Protein AF-A0AAE0U980-F1 (afdb_monomer)

Nearest PDB structures (foldseek):
  7qiw-assembly1_p  TM=9.903E-01  e=7.767E-09  Solanum lycopersicum
  8c3a-assembly2_CJ  TM=9.875E-01  e=8.865E-09  Candida albicans
  9axv-assembly1_B0  TM=9.874E-01  e=2.389E-08  Schizosaccharomyces pombe
  6zj3-assembly1_L4  TM=9.798E-01  e=7.851E-08  Euglena gracilis
  8rxx-assembly1_Lp  TM=9.555E-01  e=1.854E-07  Leishmania major strain Friedlin

Solvent-accessible surface area (backbone atoms only — not comparable to full-atom values): 5300 Å² total; per-residue (Å²): 135,87,89,74,69,60,60,46,79,42,76,35,86,49,93,90,55,80,39,74,41,58,20,42,49,42,76,65,71,88,72,86,83,61,71,81,39,70,68,44,48,53,48,54,65,61,43,61,75,88,79,57,82,75,67,91,76,94,76,87,76,80,73,89,75,77,86,85,52,72,43,75,43,73,61,81,129

pLDDT: mean 92.13, std 6.64, range [58.59, 97.69]

Mean predicted aligned error: 5.74 Å

Radius of gyration: 20.15 Å; Cα contacts (8 Å, |Δi|>4): 67; chains: 1; bounding box: 45×22×48 Å

Foldseek 3Di:
DDDDDQKDFDQDPDPVGRHTAIWGKDWDDDDDDDCPPPVNVVLVVQCPDDPHHRDDDDDDDPDPDDDTDIDTHGDDD

Structure (mmCIF, N/CA/C/O backbone):
data_AF-A0AAE0U980-F1
#
_entry.id   AF-A0AAE0U980-F1
#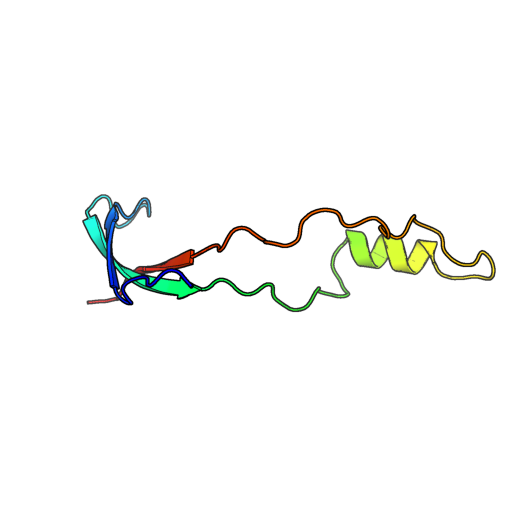
loop_
_atom_site.group_PDB
_atom_site.id
_atom_site.type_symbol
_atom_site.label_atom_id
_atom_site.label_alt_id
_atom_site.label_comp_id
_atom_site.label_asym_id
_atom_site.label_entity_id
_atom_site.label_seq_id
_atom_site.pdbx_PDB_ins_code
_atom_site.Cartn_x
_atom_site.Cartn_y
_atom_site.Cartn_z
_atom_site.occupancy
_atom_site.B_iso_or_equiv
_atom_site.auth_seq_id
_atom_site.auth_comp_id
_atom_site.auth_asym_id
_atom_site.auth_atom_id
_atom_site.pdbx_PDB_model_num
ATOM 1 N N . MET A 1 1 ? -21.352 -2.903 -4.151 1.00 67.19 1 MET A N 1
ATOM 2 C CA . MET A 1 1 ? -20.504 -2.203 -3.156 1.00 67.19 1 MET A CA 1
ATOM 3 C C . MET A 1 1 ? -21.026 -2.597 -1.784 1.00 67.19 1 MET A C 1
ATOM 5 O O . MET A 1 1 ? -22.228 -2.508 -1.591 1.00 67.19 1 MET A O 1
ATOM 9 N N . VAL A 1 2 ? -20.189 -3.110 -0.882 1.00 87.69 2 VAL A N 1
ATOM 10 C CA . VAL A 1 2 ? -20.658 -3.544 0.448 1.00 87.69 2 VAL A CA 1
ATOM 11 C C . VAL A 1 2 ? -20.621 -2.345 1.392 1.00 87.69 2 VAL A C 1
ATOM 13 O O . VAL A 1 2 ? -19.586 -1.684 1.484 1.00 87.69 2 VAL A O 1
ATOM 16 N N . ASN A 1 3 ? -21.737 -2.048 2.058 1.00 91.31 3 ASN A N 1
ATOM 17 C CA . ASN A 1 3 ? -21.804 -0.982 3.054 1.00 91.31 3 ASN A CA 1
ATOM 18 C C . ASN A 1 3 ? -21.168 -1.456 4.371 1.00 91.31 3 ASN A C 1
ATOM 20 O O . ASN A 1 3 ? -21.430 -2.570 4.821 1.00 91.31 3 ASN A O 1
ATOM 24 N N . VAL A 1 4 ? -20.324 -0.622 4.977 1.00 90.94 4 VAL A N 1
ATOM 25 C CA . VAL A 1 4 ? -19.620 -0.916 6.234 1.00 90.94 4 VAL A CA 1
ATOM 26 C C . VAL A 1 4 ? -19.846 0.261 7.183 1.00 90.94 4 VAL A C 1
ATOM 28 O O . VAL A 1 4 ? -19.673 1.406 6.756 1.00 90.94 4 VAL A O 1
ATOM 31 N N . PRO A 1 5 ? -20.209 0.024 8.458 1.00 94.69 5 PRO A N 1
ATOM 32 C CA . PRO A 1 5 ? -20.424 1.108 9.408 1.00 94.69 5 PRO A CA 1
ATOM 33 C C . PRO A 1 5 ? -19.128 1.893 9.656 1.00 94.69 5 PRO A C 1
ATOM 35 O O . PRO A 1 5 ? -18.031 1.330 9.667 1.00 94.69 5 PRO A O 1
ATOM 38 N N . LYS A 1 6 ? -19.260 3.206 9.879 1.00 92.19 6 LYS A N 1
ATOM 39 C CA . LYS A 1 6 ? -18.124 4.109 10.145 1.00 92.19 6 LYS A CA 1
ATOM 40 C C . LYS A 1 6 ? -17.482 3.863 11.514 1.00 92.19 6 LYS A C 1
ATOM 42 O O . LYS A 1 6 ? -16.310 4.183 11.695 1.00 92.19 6 LYS A O 1
ATOM 47 N N . THR A 1 7 ? -18.223 3.272 12.447 1.00 93.00 7 THR A N 1
ATOM 48 C CA . THR A 1 7 ? -17.758 2.881 13.779 1.00 93.00 7 THR A CA 1
ATOM 49 C C . THR A 1 7 ? -18.115 1.422 14.052 1.00 93.00 7 THR A C 1
ATOM 51 O O . THR A 1 7 ? -19.137 0.917 13.587 1.00 93.00 7 THR A O 1
ATOM 54 N N . ARG A 1 8 ? -17.251 0.700 14.771 1.00 92.75 8 ARG A N 1
ATOM 55 C CA . ARG A 1 8 ? -17.488 -0.703 15.139 1.00 92.75 8 ARG A CA 1
ATOM 56 C C . ARG A 1 8 ? -16.936 -0.996 16.529 1.00 92.75 8 ARG A C 1
ATOM 58 O O . ARG A 1 8 ? -15.782 -0.676 16.804 1.00 92.75 8 ARG A O 1
ATOM 65 N N . LYS A 1 9 ? -17.728 -1.642 17.390 1.00 92.50 9 LYS A N 1
ATOM 66 C CA . LYS A 1 9 ? -17.263 -2.135 18.695 1.00 92.50 9 LYS A CA 1
ATOM 67 C C . LYS A 1 9 ? -16.536 -3.464 18.494 1.00 92.50 9 LYS A C 1
ATOM 69 O O . LYS A 1 9 ? -17.159 -4.451 18.120 1.00 92.50 9 LYS A O 1
ATOM 74 N N . THR A 1 10 ? -15.222 -3.490 18.700 1.00 92.62 10 THR A N 1
ATOM 75 C CA . THR A 1 10 ? -14.408 -4.712 18.563 1.00 92.62 10 THR A CA 1
ATOM 76 C C . THR A 1 10 ? -13.325 -4.790 19.624 1.00 92.62 10 THR A C 1
ATOM 78 O O . THR A 1 1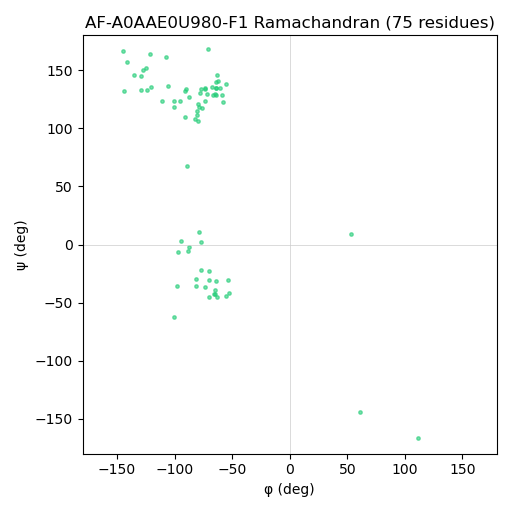0 ? -12.909 -3.771 20.179 1.00 92.62 10 THR A O 1
ATOM 81 N N . TYR A 1 11 ? -12.854 -6.007 19.894 1.00 92.31 11 TYR A N 1
ATOM 82 C CA . TYR A 1 11 ? -11.750 -6.247 20.813 1.00 92.31 11 TYR A CA 1
ATOM 83 C C . TYR A 1 11 ? -10.494 -5.488 20.369 1.00 92.31 11 TYR A C 1
ATOM 85 O O . TYR A 1 11 ? -10.025 -5.647 19.240 1.00 92.31 11 TYR A O 1
ATOM 93 N N . CYS A 1 12 ? -9.958 -4.640 21.246 1.00 91.31 12 CYS A N 1
ATOM 94 C CA . CYS A 1 12 ? -8.678 -3.986 21.025 1.00 91.31 12 CYS A CA 1
ATOM 95 C C . CYS A 1 12 ? -7.565 -4.862 21.619 1.00 91.31 12 CYS A C 1
ATOM 97 O O . CYS A 1 12 ? -7.417 -4.946 22.835 1.00 91.31 12 CYS A O 1
ATOM 99 N N . ALA A 1 13 ? -6.751 -5.468 20.749 1.00 89.00 13 ALA A N 1
ATOM 100 C CA . ALA A 1 13 ? -5.600 -6.292 21.138 1.00 89.00 13 ALA A CA 1
ATOM 101 C C . ALA A 1 13 ? -4.371 -5.474 21.591 1.00 89.00 13 ALA A C 1
ATOM 103 O O . ALA A 1 13 ? -3.313 -6.035 21.870 1.00 89.00 13 ALA A O 1
ATOM 104 N N . GLY A 1 14 ? -4.481 -4.142 21.633 1.00 85.62 14 GLY A N 1
ATOM 105 C CA . GLY A 1 14 ? -3.431 -3.284 22.168 1.00 85.62 14 GLY A CA 1
ATOM 106 C C . GLY A 1 14 ? -3.194 -3.581 23.647 1.00 85.62 14 GLY A C 1
ATOM 107 O O . GLY A 1 14 ? -4.149 -3.776 24.400 1.00 85.62 14 GLY A O 1
ATOM 108 N N . ARG A 1 15 ? -1.923 -3.568 24.067 1.00 83.69 15 ARG A N 1
ATOM 109 C CA . ARG A 1 15 ? -1.509 -3.868 25.452 1.00 83.69 15 ARG A CA 1
ATOM 110 C C . ARG A 1 15 ? -2.232 -3.008 26.498 1.00 83.69 15 ARG A C 1
ATOM 112 O O . ARG A 1 15 ? -2.468 -3.472 27.600 1.00 83.69 15 ARG A O 1
ATOM 119 N N . SER A 1 16 ? -2.613 -1.782 26.137 1.00 82.69 16 SER A N 1
ATOM 120 C CA . SER A 1 16 ? -3.323 -0.826 26.998 1.00 82.69 16 SER A CA 1
ATOM 121 C C . SER A 1 16 ? -4.852 -0.945 26.973 1.00 82.69 16 SER A C 1
ATOM 123 O O . SER A 1 16 ? -5.538 -0.218 27.686 1.00 82.69 16 SER A O 1
ATOM 125 N N . CYS A 1 17 ? -5.419 -1.796 26.117 1.00 82.19 17 CYS A N 1
ATOM 126 C CA . CYS A 1 17 ? -6.863 -1.914 25.960 1.00 82.19 17 CYS A CA 1
ATOM 127 C C . CYS A 1 17 ? -7.432 -3.115 26.716 1.00 82.19 17 CYS A C 1
ATOM 129 O O . CYS A 1 17 ? -8.313 -2.935 27.549 1.00 82.19 17 CYS A O 1
ATOM 131 N N . GLY A 1 18 ? -7.015 -4.333 26.337 1.00 85.12 18 GLY A N 1
ATOM 132 C CA . GLY A 1 18 ? -7.538 -5.605 26.862 1.00 85.12 18 GLY A CA 1
ATOM 133 C C . GLY A 1 18 ? -9.064 -5.792 26.793 1.00 85.12 18 GLY A C 1
ATOM 134 O O . GLY A 1 18 ? -9.588 -6.724 27.393 1.00 85.12 18 GLY A O 1
ATOM 135 N N . LYS A 1 19 ? -9.804 -4.908 26.108 1.00 90.44 19 LYS A N 1
ATOM 136 C CA . LYS A 1 19 ? -11.273 -4.833 26.149 1.00 90.44 19 LYS A CA 1
ATOM 137 C C . LYS A 1 19 ? -11.880 -4.437 24.806 1.00 90.44 19 LYS A C 1
ATOM 139 O O . LYS A 1 19 ? -11.189 -3.978 23.891 1.00 90.44 19 LYS A O 1
ATOM 144 N N . HIS A 1 20 ? -13.194 -4.614 24.685 1.00 91.75 20 HIS A N 1
ATOM 145 C CA . HIS A 1 20 ? -13.964 -4.161 23.528 1.00 91.75 20 HIS A CA 1
ATOM 146 C C . HIS A 1 20 ? -14.175 -2.648 23.586 1.00 91.75 20 HIS A C 1
ATOM 148 O O . HIS A 1 20 ? -14.836 -2.146 24.491 1.00 91.75 20 HIS A O 1
ATOM 154 N N . THR A 1 21 ? -13.648 -1.932 22.597 1.00 90.88 21 THR A N 1
ATOM 155 C CA . THR A 1 21 ? -13.760 -0.471 22.476 1.00 90.88 21 THR A CA 1
ATOM 156 C C . THR A 1 21 ? -14.434 -0.097 21.160 1.00 90.88 21 THR A C 1
ATOM 158 O O . THR A 1 21 ? -14.537 -0.928 20.251 1.00 90.88 21 THR A O 1
ATOM 161 N N . LEU A 1 22 ? -14.894 1.149 21.048 1.00 93.25 22 LEU A N 1
ATOM 162 C CA . LEU A 1 22 ? -15.327 1.716 19.774 1.00 93.25 22 LEU A CA 1
ATOM 163 C C . LEU A 1 22 ? -14.102 2.013 18.895 1.00 93.25 22 LEU A C 1
ATOM 165 O O . LEU A 1 22 ? -13.091 2.541 19.363 1.00 93.25 22 LEU A O 1
ATOM 169 N N . HIS A 1 23 ? -14.181 1.624 17.623 1.00 92.44 23 HIS A N 1
ATOM 170 C CA . HIS A 1 23 ? -13.154 1.888 16.618 1.00 92.44 23 HIS A CA 1
ATOM 171 C C . HIS A 1 23 ? -13.754 2.626 15.437 1.00 92.44 23 HIS A C 1
ATOM 173 O O . HIS A 1 23 ? -14.753 2.178 14.868 1.00 92.44 23 HIS A O 1
ATOM 179 N N . LYS A 1 24 ? -13.082 3.687 15.002 1.00 93.94 24 LYS A N 1
ATOM 180 C CA . LYS A 1 24 ? -13.342 4.336 13.725 1.00 93.94 24 LYS A CA 1
ATOM 181 C C . LYS A 1 24 ? -12.817 3.456 12.597 1.00 93.94 24 LYS A C 1
ATOM 183 O O . LYS A 1 24 ? -11.641 3.083 12.565 1.00 93.94 24 LYS A O 1
ATOM 188 N N . VAL A 1 25 ? -13.702 3.115 11.670 1.00 94.25 25 VAL A N 1
ATOM 189 C CA . VAL A 1 25 ? -13.407 2.258 10.524 1.00 94.25 25 VAL A CA 1
ATOM 190 C C . VAL A 1 25 ? -13.071 3.135 9.327 1.00 94.25 25 VAL A C 1
ATOM 192 O O . VAL A 1 25 ? -13.860 3.971 8.895 1.00 94.25 25 VAL A O 1
ATOM 195 N N . THR A 1 26 ? -11.888 2.921 8.760 1.00 93.69 26 THR A N 1
ATOM 196 C CA . THR A 1 26 ? -11.446 3.586 7.531 1.00 93.69 26 THR A CA 1
ATOM 197 C C . THR A 1 26 ? -10.985 2.553 6.516 1.00 93.69 26 THR A C 1
ATOM 199 O O . THR A 1 26 ? -10.503 1.477 6.872 1.00 93.69 26 THR A O 1
ATOM 202 N N . GLN A 1 27 ? -11.138 2.851 5.229 1.00 94.31 27 GLN A N 1
ATOM 203 C CA . GLN A 1 27 ? -10.621 1.975 4.185 1.00 94.31 27 GLN A CA 1
ATOM 204 C C . GLN A 1 27 ? -9.113 2.185 4.034 1.00 94.31 27 GLN A C 1
ATOM 206 O O . GLN A 1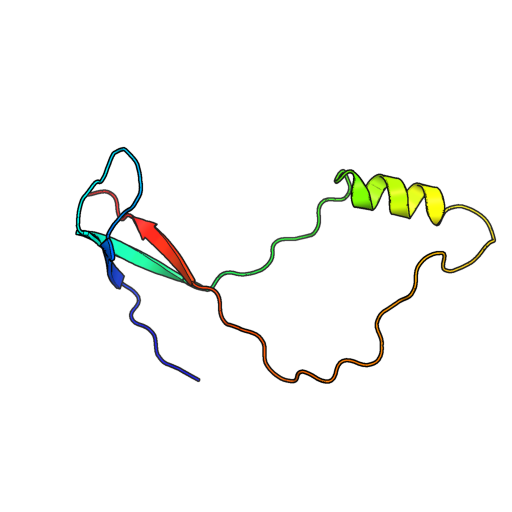 27 ? -8.650 3.314 3.875 1.00 94.31 27 GLN A O 1
ATOM 211 N N . TYR A 1 28 ? -8.344 1.097 4.032 1.00 94.69 28 TYR A N 1
ATOM 212 C CA . TYR A 1 28 ? -6.918 1.172 3.749 1.00 94.69 28 TYR A CA 1
ATOM 213 C C . TYR A 1 28 ? -6.674 1.566 2.289 1.00 94.69 28 TYR A C 1
ATOM 215 O O . TYR A 1 28 ? -7.276 1.018 1.359 1.00 94.69 28 TYR A O 1
ATOM 223 N N . LYS A 1 29 ? -5.732 2.486 2.090 1.00 94.06 29 LYS A N 1
ATOM 224 C CA . LYS A 1 29 ? -5.164 2.828 0.788 1.00 94.06 29 LYS A CA 1
ATOM 225 C C . LYS A 1 29 ? -3.666 2.566 0.849 1.00 94.0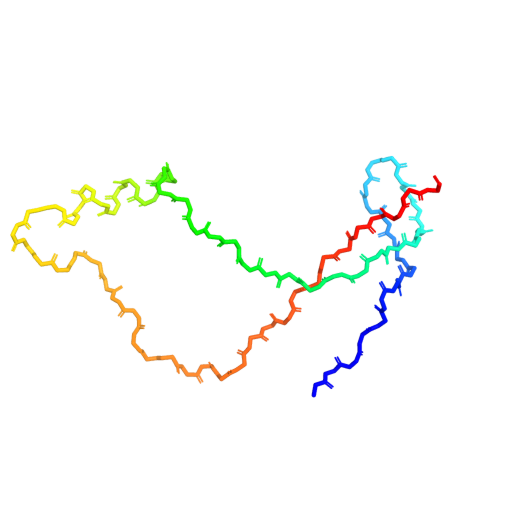6 29 LYS A C 1
ATOM 227 O O . LYS A 1 29 ? -3.015 2.921 1.830 1.00 94.06 29 LYS A O 1
ATOM 232 N N . ALA A 1 30 ? -3.129 1.932 -0.190 1.00 93.81 30 ALA A N 1
ATOM 233 C CA . ALA A 1 30 ? -1.690 1.750 -0.302 1.00 93.81 30 ALA A CA 1
ATOM 234 C C . ALA A 1 30 ? -1.018 3.125 -0.432 1.00 93.81 30 ALA A C 1
ATOM 236 O O . ALA A 1 30 ? -1.432 3.936 -1.260 1.00 93.81 30 ALA A O 1
ATOM 237 N N . GLY A 1 31 ? -0.013 3.385 0.404 1.00 94.25 31 GLY A N 1
ATOM 238 C CA . GLY A 1 31 ? 0.783 4.608 0.325 1.00 94.25 31 GLY A CA 1
ATOM 239 C C . GLY A 1 31 ? 1.704 4.622 -0.897 1.00 94.25 31 GLY A C 1
ATOM 240 O O . GLY A 1 31 ? 1.917 3.598 -1.551 1.00 94.25 31 GLY A O 1
ATOM 241 N N . LYS A 1 32 ? 2.291 5.789 -1.186 1.00 96.12 32 LYS A N 1
ATOM 242 C CA . LYS A 1 32 ? 3.332 5.924 -2.213 1.00 96.12 32 LYS A CA 1
ATOM 243 C C . LYS A 1 32 ? 4.539 5.056 -1.844 1.00 96.12 32 LYS A C 1
ATOM 245 O O . LYS A 1 32 ? 4.994 5.070 -0.701 1.00 96.12 32 LYS A O 1
ATOM 250 N N . ALA A 1 33 ? 5.073 4.320 -2.815 1.00 95.00 33 ALA A N 1
ATOM 251 C CA . ALA A 1 33 ? 6.278 3.524 -2.607 1.00 95.00 33 ALA A CA 1
ATOM 252 C C . ALA A 1 33 ? 7.484 4.435 -2.310 1.00 95.00 33 ALA A C 1
ATOM 254 O O . ALA A 1 33 ? 7.748 5.386 -3.047 1.00 95.00 33 ALA A O 1
ATOM 255 N N . SER A 1 34 ? 8.217 4.139 -1.233 1.00 96.19 34 SER A N 1
ATOM 256 C CA . SER A 1 34 ? 9.428 4.881 -0.863 1.00 96.19 34 SER A CA 1
ATOM 257 C C . SER A 1 34 ? 10.594 4.546 -1.798 1.00 96.19 34 SER A C 1
ATOM 259 O O . SER A 1 34 ? 10.868 3.372 -2.058 1.00 96.19 34 SER A O 1
ATOM 261 N N . ALA A 1 35 ? 11.313 5.572 -2.262 1.00 94.56 35 ALA A N 1
ATOM 262 C CA . ALA A 1 35 ? 12.493 5.416 -3.117 1.00 94.56 35 ALA A CA 1
ATOM 263 C C . ALA A 1 35 ? 13.693 4.810 -2.367 1.00 94.56 35 ALA A C 1
ATOM 265 O O . ALA A 1 35 ? 14.485 4.066 -2.938 1.00 94.56 35 ALA A O 1
ATOM 266 N N . PHE A 1 36 ? 13.798 5.078 -1.064 1.00 94.69 36 PHE A N 1
ATOM 267 C CA . PHE A 1 36 ? 14.938 4.668 -0.239 1.00 94.69 36 PHE A CA 1
ATOM 268 C C . PHE A 1 36 ? 14.784 3.267 0.367 1.00 94.69 36 PHE A C 1
ATOM 270 O O . PHE A 1 36 ? 15.703 2.759 1.021 1.00 94.69 36 PHE A O 1
ATOM 277 N N . ALA A 1 37 ? 13.647 2.606 0.120 1.00 96.94 37 ALA A N 1
ATOM 278 C CA . ALA A 1 37 ? 13.431 1.224 0.523 1.00 96.94 37 ALA A CA 1
ATOM 279 C C . ALA A 1 37 ? 14.547 0.326 -0.034 1.00 96.94 37 ALA A C 1
ATOM 281 O O . ALA A 1 37 ? 14.944 0.447 -1.194 1.00 96.94 37 ALA A O 1
ATOM 282 N N . GLN A 1 38 ? 15.044 -0.606 0.782 1.00 97.69 38 GLN A N 1
ATOM 283 C CA . GLN A 1 38 ? 16.172 -1.475 0.421 1.00 97.69 38 GLN A CA 1
ATOM 284 C C . GLN A 1 38 ? 15.952 -2.204 -0.918 1.00 97.69 38 GLN A C 1
ATOM 286 O O . GLN A 1 38 ? 16.861 -2.274 -1.746 1.00 97.69 38 GLN A O 1
ATOM 291 N N . GLY A 1 39 ? 14.732 -2.699 -1.156 1.00 96.81 39 GLY A N 1
ATOM 292 C CA . GLY A 1 39 ? 14.365 -3.363 -2.408 1.00 96.81 39 GLY A CA 1
ATOM 293 C C . GLY A 1 39 ? 14.400 -2.433 -3.623 1.00 96.81 39 GLY A C 1
ATOM 294 O O . GLY A 1 39 ? 14.889 -2.836 -4.677 1.00 96.81 39 GLY A O 1
ATOM 295 N N . LYS A 1 40 ? 13.954 -1.179 -3.468 1.00 97.25 40 LYS A N 1
ATOM 296 C CA . LYS A 1 40 ? 13.963 -0.180 -4.545 1.00 97.25 40 LYS A CA 1
ATOM 297 C C . LYS A 1 40 ? 15.385 0.258 -4.886 1.00 97.25 40 LYS A C 1
ATOM 299 O O . LYS A 1 40 ? 15.755 0.195 -6.050 1.00 97.25 40 LYS A O 1
ATOM 304 N N . ARG A 1 41 ? 16.220 0.544 -3.877 1.00 97.31 41 ARG A N 1
ATOM 305 C CA . ARG A 1 41 ? 17.650 0.854 -4.071 1.00 97.31 41 ARG A CA 1
ATOM 306 C C . ARG A 1 41 ? 18.381 -0.248 -4.841 1.00 97.31 41 ARG A C 1
ATOM 308 O O . ARG A 1 41 ? 19.145 0.028 -5.760 1.00 97.31 41 ARG A O 1
ATOM 315 N N . ARG A 1 42 ? 18.124 -1.515 -4.490 1.00 97.50 42 ARG A N 1
ATOM 316 C CA . ARG A 1 42 ? 18.691 -2.670 -5.202 1.00 97.50 42 ARG A CA 1
ATOM 317 C C . ARG A 1 42 ? 18.190 -2.754 -6.645 1.00 97.50 42 ARG A C 1
ATOM 319 O O . ARG A 1 42 ? 18.985 -3.063 -7.524 1.00 97.50 42 ARG A O 1
ATOM 326 N N . TYR A 1 43 ? 16.895 -2.530 -6.871 1.00 96.56 43 TYR A N 1
ATOM 327 C CA . TYR A 1 43 ? 16.298 -2.559 -8.206 1.00 96.56 43 TYR A CA 1
ATOM 328 C C . TYR A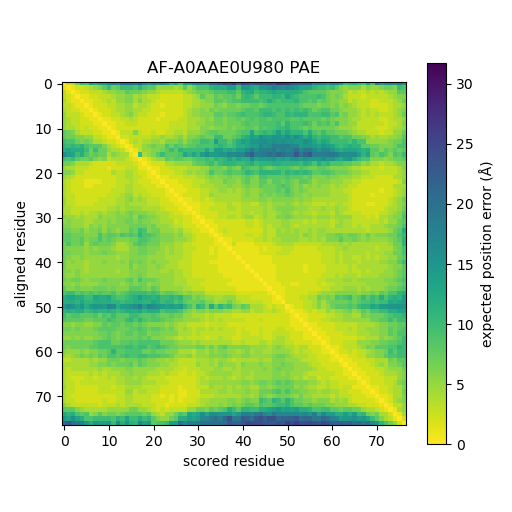 1 43 ? 16.881 -1.468 -9.107 1.00 96.56 43 TYR A C 1
ATOM 330 O O . TYR A 1 43 ? 17.299 -1.778 -10.212 1.00 96.56 43 TYR A O 1
ATOM 338 N N . ASP A 1 44 ? 17.013 -0.241 -8.607 1.00 95.88 44 ASP A N 1
ATOM 339 C CA . ASP A 1 44 ? 17.533 0.893 -9.381 1.00 95.88 44 ASP A CA 1
ATOM 340 C C . ASP A 1 44 ? 18.996 0.703 -9.767 1.00 95.88 44 ASP A C 1
ATOM 342 O O . ASP A 1 44 ? 19.359 0.891 -10.924 1.00 95.88 44 ASP A O 1
ATOM 346 N N . ARG A 1 45 ? 19.817 0.214 -8.830 1.00 95.44 45 ARG A N 1
ATOM 347 C CA . ARG A 1 45 ? 21.206 -0.166 -9.118 1.00 95.44 45 ARG A CA 1
ATOM 348 C C . ARG A 1 45 ? 21.303 -1.327 -10.109 1.00 95.44 45 ARG A C 1
ATOM 350 O O . ARG A 1 45 ? 22.277 -1.424 -10.839 1.00 95.44 45 ARG A O 1
ATOM 357 N N . LYS A 1 46 ? 20.332 -2.247 -10.108 1.00 96.06 46 LYS A N 1
ATOM 358 C CA . LYS A 1 46 ? 20.301 -3.338 -11.092 1.00 96.06 46 LYS A CA 1
ATOM 359 C C . LYS A 1 46 ? 19.886 -2.817 -12.469 1.00 96.06 46 LYS A C 1
ATOM 361 O O . LYS A 1 46 ? 20.384 -3.310 -13.467 1.00 96.06 46 LYS A O 1
ATOM 366 N N . GLN A 1 47 ? 18.972 -1.855 -12.501 1.00 96.44 47 GLN A N 1
ATOM 367 C CA . GLN A 1 47 ? 18.391 -1.306 -13.718 1.00 96.44 47 GLN A CA 1
ATOM 368 C C . GLN A 1 47 ? 19.323 -0.328 -14.453 1.00 96.44 47 GLN A C 1
ATOM 370 O O . GLN A 1 47 ? 19.139 -0.113 -15.645 1.00 96.44 47 GLN A O 1
ATOM 375 N N . SER A 1 48 ? 20.304 0.275 -13.776 1.00 94.06 48 SER A N 1
ATOM 376 C CA . SER A 1 48 ? 21.260 1.192 -14.408 1.00 94.06 48 SER A CA 1
ATOM 377 C C . SER A 1 48 ? 22.141 0.498 -15.455 1.00 94.06 48 SER A C 1
ATOM 379 O O . SER A 1 48 ? 22.633 -0.604 -15.215 1.00 94.06 48 SER A O 1
ATOM 381 N N . GLY A 1 49 ? 22.399 1.179 -16.574 1.00 95.38 49 GLY A N 1
ATOM 382 C CA . GLY A 1 49 ? 23.211 0.685 -17.691 1.00 95.38 49 GLY A CA 1
ATOM 383 C C . GLY A 1 49 ? 22.376 0.419 -18.947 1.00 95.38 49 GLY A C 1
ATOM 384 O O . GLY A 1 49 ? 21.228 0.841 -19.044 1.00 95.38 49 GLY A O 1
ATOM 385 N N . TYR A 1 50 ? 22.952 -0.291 -19.916 1.00 93.88 50 TYR A N 1
ATOM 386 C CA . TYR A 1 50 ? 22.349 -0.499 -21.242 1.00 93.88 50 TYR A CA 1
ATOM 387 C C . TYR A 1 50 ? 21.547 -1.809 -21.375 1.00 93.88 50 TYR A C 1
ATOM 389 O O . TYR A 1 50 ? 21.036 -2.122 -22.443 1.00 93.88 50 TYR A O 1
ATOM 397 N N . GLY A 1 51 ? 21.414 -2.587 -20.294 1.00 93.31 51 GLY A N 1
ATOM 398 C CA . GLY A 1 51 ? 20.833 -3.940 -20.304 1.00 93.31 51 GLY A CA 1
ATOM 399 C C . GLY A 1 51 ? 19.301 -4.023 -20.338 1.00 93.31 51 GLY A C 1
ATOM 400 O O . GLY A 1 51 ? 18.749 -5.099 -20.112 1.00 93.31 51 GLY A O 1
ATOM 401 N N . GLY A 1 52 ? 18.603 -2.909 -20.573 1.00 94.44 52 GLY A N 1
ATOM 402 C CA . GLY A 1 52 ? 17.141 -2.863 -20.602 1.00 94.44 52 GLY A CA 1
ATOM 403 C C . GLY A 1 52 ? 16.489 -3.268 -19.272 1.00 94.44 52 GLY A C 1
ATOM 404 O O . GLY A 1 52 ? 16.977 -2.955 -18.187 1.00 94.44 52 GLY A O 1
ATOM 405 N N . GLN A 1 53 ? 15.341 -3.945 -19.346 1.00 95.69 53 GLN A N 1
ATOM 406 C CA . GLN A 1 53 ? 14.546 -4.311 -18.173 1.00 95.69 53 GLN A CA 1
ATOM 407 C C . GLN A 1 53 ? 15.109 -5.537 -17.437 1.00 95.69 53 GLN A C 1
ATOM 409 O O . GLN A 1 53 ? 15.109 -6.647 -17.959 1.00 95.69 53 GLN A O 1
ATOM 414 N N . THR A 1 54 ? 15.508 -5.372 -16.170 1.00 94.69 54 THR A N 1
ATOM 415 C CA . THR A 1 54 ? 16.277 -6.406 -15.441 1.00 94.69 54 THR A CA 1
ATOM 416 C C . THR A 1 54 ? 15.470 -7.342 -14.532 1.00 94.69 54 THR A C 1
ATOM 418 O O . THR A 1 54 ? 16.029 -8.290 -13.953 1.00 94.69 54 THR A O 1
ATOM 421 N N . LYS A 1 55 ? 14.169 -7.085 -14.348 1.00 95.31 55 LYS A N 1
ATOM 422 C CA . LYS A 1 55 ? 13.228 -7.947 -13.607 1.00 95.31 55 LYS A CA 1
ATOM 423 C C . LYS A 1 55 ? 11.913 -8.091 -14.382 1.00 95.31 55 LYS A C 1
ATOM 425 O O . LYS A 1 55 ? 11.485 -7.124 -15.010 1.00 95.31 55 LYS A O 1
ATOM 430 N N . PRO A 1 56 ? 11.247 -9.255 -14.310 1.00 96.00 56 PRO A N 1
ATOM 431 C CA . PRO A 1 56 ? 10.007 -9.485 -15.041 1.00 96.00 56 PRO A CA 1
ATOM 432 C C . PRO A 1 56 ? 8.895 -8.545 -14.566 1.00 96.00 56 PRO A C 1
ATOM 434 O O . PRO A 1 56 ? 8.680 -8.375 -13.363 1.00 96.00 56 PRO A O 1
ATOM 437 N N . VAL A 1 57 ? 8.173 -7.960 -15.522 1.00 95.88 57 VAL A N 1
ATOM 438 C CA . VAL A 1 57 ? 6.942 -7.207 -15.270 1.00 95.88 57 VAL A CA 1
ATOM 439 C C . VAL A 1 57 ? 5.764 -8.173 -15.350 1.00 95.88 57 VAL A C 1
ATOM 441 O O . VAL A 1 57 ? 5.670 -9.007 -16.250 1.00 95.88 57 VAL A O 1
ATOM 444 N N . PHE A 1 58 ? 4.859 -8.095 -14.381 1.00 96.62 58 PHE A N 1
ATOM 445 C CA . PHE A 1 58 ? 3.691 -8.963 -14.351 1.00 96.62 58 PHE A CA 1
ATOM 446 C C . PHE A 1 58 ? 2.577 -8.414 -15.256 1.00 96.62 58 PHE A C 1
ATOM 448 O O . PHE A 1 58 ? 1.933 -7.426 -14.909 1.00 96.62 58 PHE A O 1
ATOM 455 N N . HIS A 1 59 ? 2.334 -9.069 -16.396 1.00 95.81 59 HIS A N 1
ATOM 456 C CA . HIS A 1 59 ? 1.334 -8.636 -17.386 1.00 95.81 59 HIS A CA 1
ATOM 457 C C . HIS A 1 59 ? -0.018 -9.360 -17.277 1.00 95.81 59 HIS A C 1
ATOM 459 O O . HIS A 1 59 ? -1.071 -8.761 -17.480 1.00 95.81 59 HIS A O 1
ATOM 465 N N . LYS A 1 60 ? -0.022 -10.653 -16.937 1.00 95.81 60 LYS A N 1
ATOM 466 C CA . LYS A 1 60 ? -1.215 -11.513 -17.029 1.00 95.81 60 LYS A CA 1
ATOM 467 C C . LYS A 1 60 ? -2.059 -11.484 -15.748 1.00 95.81 60 LYS A C 1
ATOM 469 O O . LYS A 1 60 ? -2.150 -12.470 -15.018 1.00 95.81 60 LYS A O 1
ATOM 474 N N . LYS A 1 61 ? -2.677 -10.340 -15.440 1.00 95.06 61 LYS A N 1
ATOM 475 C CA . LYS A 1 61 ? -3.527 -10.197 -14.247 1.00 95.06 61 LYS A CA 1
ATOM 476 C C . LYS A 1 61 ? -4.923 -10.791 -14.465 1.00 95.06 61 LYS A C 1
ATOM 478 O O . LYS A 1 61 ? -5.770 -10.167 -15.085 1.00 95.06 61 LYS A O 1
ATOM 483 N N . ALA A 1 62 ? -5.186 -11.950 -13.861 1.00 96.56 62 ALA A N 1
ATOM 484 C CA . ALA A 1 62 ? -6.497 -12.607 -13.933 1.00 96.56 62 ALA A CA 1
ATOM 485 C C . ALA A 1 62 ? -7.543 -12.050 -12.945 1.00 96.56 62 ALA A C 1
ATOM 487 O O . ALA A 1 62 ? -8.743 -12.109 -13.192 1.00 96.56 62 ALA A O 1
ATOM 488 N N . LYS A 1 63 ? -7.116 -11.539 -11.781 1.00 96.19 63 LYS A N 1
ATOM 489 C CA . LYS A 1 63 ? -8.044 -11.104 -10.724 1.00 96.19 63 LYS A CA 1
ATOM 490 C C . LYS A 1 63 ? -8.620 -9.716 -11.021 1.00 96.19 63 LYS A C 1
ATOM 492 O O . LYS A 1 63 ? -7.876 -8.732 -11.083 1.00 96.19 63 LYS A O 1
ATOM 49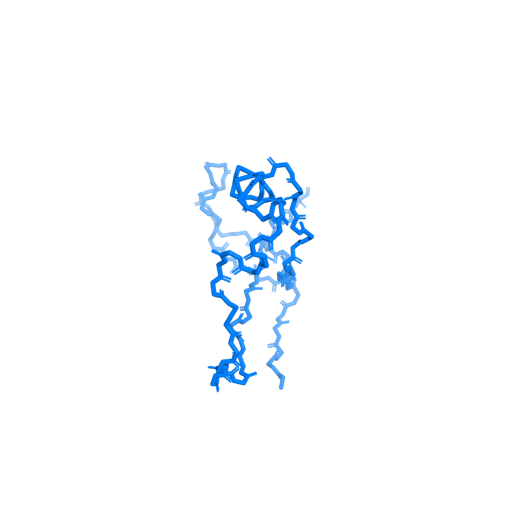7 N N . THR A 1 64 ? -9.946 -9.645 -11.120 1.00 95.94 64 THR A N 1
ATOM 498 C CA . THR A 1 64 ? -10.713 -8.410 -11.354 1.00 95.94 64 THR A CA 1
ATOM 499 C C . THR A 1 64 ? -10.933 -7.610 -10.070 1.00 95.94 64 THR A C 1
ATOM 501 O O . THR A 1 64 ? -10.850 -6.384 -10.080 1.00 95.94 64 THR A O 1
ATOM 504 N N . THR A 1 65 ? -11.121 -8.291 -8.936 1.00 94.56 65 THR A N 1
ATOM 505 C CA . THR A 1 65 ? -11.350 -7.674 -7.622 1.00 94.56 65 THR A CA 1
ATOM 506 C C . THR A 1 65 ? -10.137 -7.804 -6.696 1.00 94.56 65 THR A C 1
ATOM 508 O O . THR A 1 65 ? -9.228 -8.611 -6.905 1.00 94.56 65 THR A O 1
ATOM 511 N N . LYS A 1 66 ? -10.099 -6.968 -5.653 1.00 92.75 66 LYS A N 1
ATOM 512 C CA . LYS A 1 66 ? -9.106 -7.012 -4.569 1.00 92.75 66 LYS A CA 1
ATOM 513 C C . LYS A 1 66 ? -9.836 -7.112 -3.231 1.00 92.75 66 LYS A C 1
ATOM 515 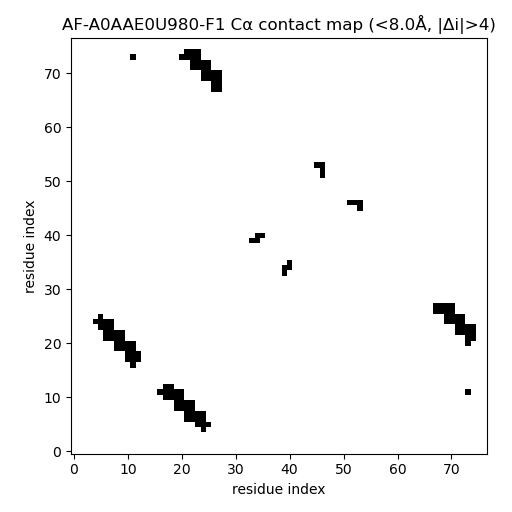O O . LYS A 1 66 ? -10.941 -6.593 -3.095 1.00 92.75 66 LYS A O 1
ATOM 520 N N . LYS A 1 67 ? -9.200 -7.726 -2.230 1.00 93.62 67 LYS A N 1
ATOM 521 C CA . LYS A 1 67 ? -9.714 -7.722 -0.854 1.00 93.62 67 LYS A CA 1
ATOM 522 C C . LYS A 1 67 ? -9.664 -6.296 -0.296 1.00 93.62 67 LYS A C 1
ATOM 524 O O . LYS A 1 67 ? -8.621 -5.644 -0.364 1.00 93.62 67 LYS A O 1
ATOM 529 N N . VAL A 1 68 ? -10.782 -5.818 0.247 1.00 93.25 68 VAL A N 1
ATOM 530 C CA . VAL A 1 68 ? -10.851 -4.519 0.924 1.00 93.25 68 VAL A CA 1
ATOM 531 C C . 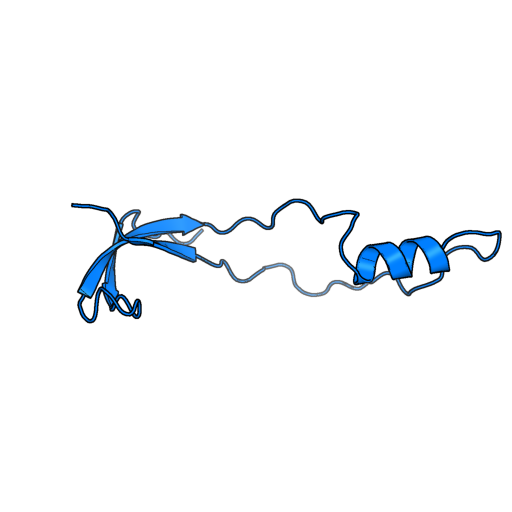VAL A 1 68 ? -10.315 -4.688 2.340 1.00 93.25 68 VAL A C 1
ATOM 533 O O . VAL A 1 68 ? -10.904 -5.400 3.148 1.00 93.25 68 VAL A O 1
ATOM 536 N N . VAL A 1 69 ? -9.193 -4.037 2.636 1.00 94.62 69 VAL A N 1
ATOM 537 C CA . VAL A 1 69 ? -8.623 -4.002 3.986 1.00 94.62 69 VAL A CA 1
ATOM 538 C C . VAL A 1 69 ? -9.180 -2.782 4.718 1.00 94.62 69 VAL A C 1
ATOM 540 O O . VAL A 1 69 ? -9.198 -1.676 4.173 1.00 94.62 69 VAL A O 1
ATOM 543 N N . LEU A 1 70 ? -9.645 -2.984 5.949 1.00 94.62 70 LEU A N 1
ATOM 544 C CA . LEU A 1 70 ? -10.147 -1.928 6.824 1.00 94.62 70 LEU A CA 1
ATOM 545 C C . LEU A 1 70 ? -9.118 -1.645 7.918 1.00 94.62 70 LEU A C 1
ATOM 547 O O . LEU A 1 70 ? -8.571 -2.572 8.511 1.00 94.62 70 LEU A O 1
ATOM 551 N N . ARG A 1 71 ? -8.870 -0.367 8.195 1.00 93.50 71 ARG A N 1
ATOM 552 C CA . ARG A 1 71 ? -8.059 0.088 9.321 1.00 93.50 71 ARG A CA 1
ATOM 553 C C . ARG A 1 71 ? -8.993 0.531 10.440 1.00 93.50 71 ARG A C 1
ATOM 555 O O . ARG A 1 71 ? -9.846 1.392 10.224 1.00 93.50 71 ARG A O 1
ATOM 562 N N . LEU A 1 72 ? -8.820 -0.075 11.609 1.00 93.19 72 LEU A N 1
ATOM 563 C CA . LEU A 1 72 ? -9.556 0.239 12.829 1.00 93.19 72 LEU A CA 1
ATOM 564 C C . LEU A 1 72 ? -8.657 1.106 13.702 1.00 93.19 72 LEU A C 1
ATOM 566 O O . LEU A 1 72 ? -7.560 0.685 14.070 1.00 93.19 72 LEU A O 1
ATOM 570 N N . VAL A 1 73 ? -9.101 2.326 13.975 1.00 90.81 73 VAL A N 1
ATOM 571 C CA . VAL A 1 73 ? -8.413 3.247 14.879 1.00 90.81 73 VAL A CA 1
ATOM 572 C C . VAL A 1 73 ? -9.286 3.388 16.114 1.00 90.81 73 VAL A C 1
ATOM 574 O O . VAL A 1 73 ? -10.460 3.735 15.987 1.00 90.81 73 VAL A O 1
ATOM 577 N N . ARG A 1 74 ? -8.729 3.091 17.292 1.00 86.62 74 ARG A N 1
ATOM 578 C CA . ARG A 1 74 ? -9.416 3.323 18.566 1.00 86.62 74 ARG A CA 1
ATOM 579 C C . ARG A 1 74 ? -9.739 4.812 18.665 1.00 86.62 74 ARG A C 1
ATOM 581 O O . ARG A 1 74 ? -8.841 5.630 18.476 1.00 86.62 74 ARG A O 1
ATOM 588 N N . GLU A 1 75 ? -10.993 5.146 18.946 1.00 78.19 75 GLU A N 1
ATOM 589 C CA . GLU A 1 75 ? -11.322 6.528 19.291 1.00 78.19 75 GLU A CA 1
ATOM 590 C C . GLU A 1 75 ? -10.781 6.827 20.700 1.00 78.19 75 GLU A C 1
ATOM 592 O O . GLU A 1 75 ? -10.959 5.992 21.599 1.00 78.19 75 GLU A O 1
ATOM 597 N N . PRO A 1 76 ? -10.037 7.933 20.888 1.00 69.94 76 PRO A N 1
ATOM 598 C CA . PRO A 1 76 ? -9.780 8.446 22.225 1.00 69.94 76 PRO A CA 1
ATOM 599 C C . PRO A 1 76 ? -11.124 8.879 22.826 1.00 69.94 76 PRO A C 1
ATOM 601 O O . PRO A 1 76 ? -11.938 9.471 22.117 1.00 69.94 76 PRO A O 1
ATOM 604 N N . GLU A 1 77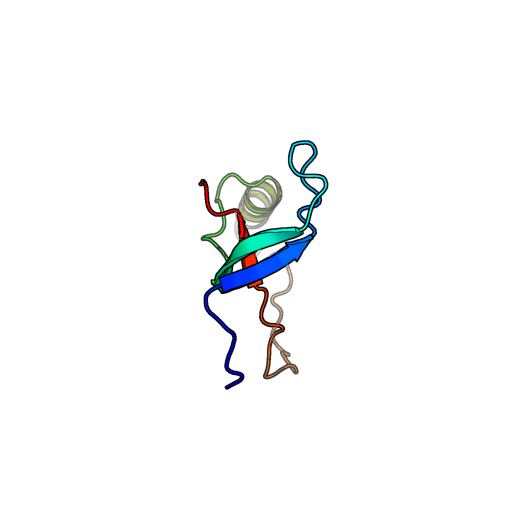 ? -11.365 8.503 24.083 1.00 58.59 77 GLU A N 1
ATOM 605 C CA . GLU A 1 77 ? -12.431 9.128 24.881 1.00 58.59 77 GLU A CA 1
ATOM 606 C C . GLU A 1 77 ? -12.099 10.602 25.122 1.00 58.59 77 GLU A C 1
ATOM 608 O O . GLU A 1 77 ? -10.886 10.907 25.249 1.00 58.59 77 GLU A O 1
#

Secondary structure (DSSP, 8-state):
-----SEEEEE--STTT-SEEEEEEEE--PPPPPTTSHHHHHHHHHH-SSS---S--------------EEEEEPP-

Sequence (77 aa):
MVNVPKTRKTYCAGRSCGKHTLHKVTQYKAGKASAFAQGKRRYDRKQSGYGGQTKPVFHKKAKTTKKVVLRLVREPE

InterPro domains:
  IPR000552 Large ribosomal subunit protein eL42 [PF00935] (19-72)
  IPR000552 Large ribosomal subunit protein eL42 [PTHR10369] (1-72)
  IPR011332 Zinc-binding ribosomal protein [SSF57829] (2-73)
  IPR053708 Eukaryotic Ribosomal Large Subunit eL42 [G3DSA:3.10.450.80] (1-75)

Organism: Sordaria brevicollis (NCBI:txid83679)